Protein AF-A0AAV0XAB3-F1 (afdb_monomer)

Structure (mmCIF, N/CA/C/O backbone):
data_AF-A0AAV0XAB3-F1
#
_entry.id   AF-A0AAV0XAB3-F1
#
loop_
_atom_site.group_PDB
_atom_site.id
_atom_site.type_symbol
_atom_site.label_atom_id
_atom_site.label_alt_id
_atom_site.label_comp_id
_atom_site.label_asym_id
_atom_site.label_entity_id
_atom_site.label_seq_id
_atom_site.pdbx_PDB_ins_code
_atom_site.Cartn_x
_atom_site.Cartn_y
_atom_site.Cartn_z
_atom_site.occupancy
_atom_site.B_iso_or_equiv
_atom_site.auth_seq_id
_atom_site.auth_comp_id
_atom_site.auth_asym_id
_atom_site.auth_atom_id
_atom_site.pdbx_PDB_model_num
ATOM 1 N N . MET A 1 1 ? 21.071 -46.694 -14.535 1.00 45.47 1 MET A N 1
ATOM 2 C CA . MET A 1 1 ? 20.172 -45.649 -13.995 1.00 45.47 1 MET A CA 1
ATOM 3 C C . MET A 1 1 ? 20.374 -44.377 -14.809 1.00 45.47 1 MET A C 1
ATOM 5 O O . MET A 1 1 ? 21.404 -43.737 -14.656 1.00 45.47 1 MET A O 1
ATOM 9 N N . ALA A 1 2 ? 19.468 -44.070 -15.741 1.00 49.56 2 ALA A N 1
ATOM 10 C CA . ALA A 1 2 ? 19.569 -42.880 -16.588 1.00 49.56 2 ALA A CA 1
ATOM 11 C C . ALA A 1 2 ? 18.964 -41.672 -15.859 1.00 49.56 2 ALA A C 1
ATOM 13 O O . ALA A 1 2 ? 17.818 -41.718 -15.416 1.00 49.56 2 ALA A O 1
ATOM 14 N N . ARG A 1 3 ? 19.752 -40.606 -15.706 1.00 52.75 3 ARG A N 1
ATOM 15 C CA . ARG A 1 3 ? 19.319 -39.337 -15.115 1.00 52.75 3 ARG A CA 1
ATOM 16 C C . ARG A 1 3 ? 18.390 -38.657 -16.126 1.00 52.75 3 ARG A C 1
ATOM 18 O O . ARG A 1 3 ? 18.839 -38.313 -17.216 1.00 52.75 3 ARG A O 1
ATOM 25 N N . ALA A 1 4 ? 17.105 -38.514 -15.800 1.00 54.97 4 ALA A N 1
ATOM 26 C CA . ALA A 1 4 ? 16.170 -37.766 -16.634 1.00 54.97 4 ALA A CA 1
ATOM 27 C C . ALA A 1 4 ? 16.690 -36.329 -16.796 1.00 54.97 4 ALA A C 1
ATOM 29 O O . ALA A 1 4 ? 16.914 -35.631 -15.804 1.00 54.97 4 ALA A O 1
A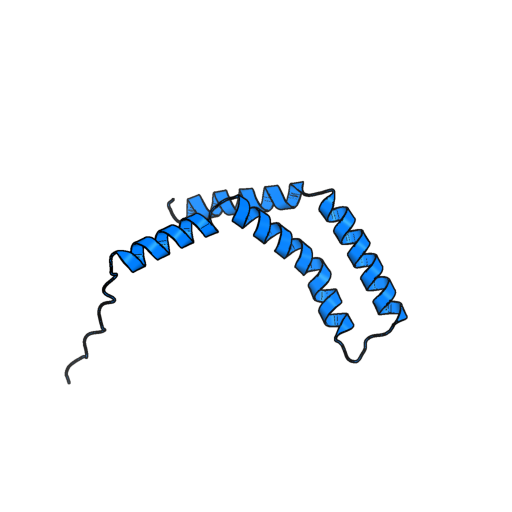TOM 30 N N . ALA A 1 5 ? 16.937 -35.912 -18.040 1.00 60.91 5 ALA A N 1
ATOM 31 C CA . ALA A 1 5 ? 17.280 -34.534 -18.351 1.00 60.91 5 ALA A CA 1
ATOM 32 C C . ALA A 1 5 ? 16.114 -33.634 -17.922 1.00 60.91 5 ALA A C 1
ATOM 34 O O . ALA A 1 5 ? 14.966 -33.884 -18.293 1.00 60.91 5 ALA A O 1
ATOM 35 N N . GLN A 1 6 ? 16.402 -32.609 -17.117 1.00 58.09 6 GLN A N 1
ATOM 36 C CA . GLN A 1 6 ? 15.416 -31.587 -16.778 1.00 58.09 6 GLN A CA 1
ATOM 37 C C . GLN A 1 6 ? 14.893 -30.951 -18.075 1.00 58.09 6 GLN A C 1
ATOM 39 O O . GLN A 1 6 ? 15.700 -30.643 -18.958 1.00 58.09 6 GLN A O 1
ATOM 44 N N . PRO A 1 7 ? 13.572 -30.749 -18.224 1.00 52.94 7 PRO A N 1
ATOM 45 C CA . PRO A 1 7 ? 13.039 -30.096 -19.406 1.00 52.94 7 PRO A CA 1
ATOM 46 C C . PRO A 1 7 ? 13.608 -28.677 -19.479 1.00 52.94 7 PRO A C 1
ATOM 48 O O . PRO A 1 7 ? 13.365 -27.852 -18.600 1.00 52.94 7 PRO A O 1
ATOM 51 N N . SER A 1 8 ? 14.388 -28.390 -20.524 1.00 58.75 8 SER A N 1
ATOM 52 C CA . SER A 1 8 ? 14.864 -27.036 -20.797 1.00 58.75 8 SER A CA 1
ATOM 53 C C . SER A 1 8 ? 13.643 -26.140 -21.011 1.00 58.75 8 SER A C 1
ATOM 55 O O . SER A 1 8 ? 12.884 -26.367 -21.958 1.00 58.75 8 SER A O 1
ATOM 57 N N . PHE A 1 9 ? 13.439 -25.134 -20.160 1.00 62.34 9 PHE A N 1
ATOM 58 C CA . PHE A 1 9 ? 12.416 -24.113 -20.375 1.00 62.34 9 PHE A CA 1
ATOM 59 C C . PHE A 1 9 ? 12.740 -23.364 -21.676 1.00 62.34 9 PHE A C 1
ATOM 61 O O . PHE A 1 9 ? 13.577 -22.462 -21.705 1.00 62.34 9 PHE A O 1
ATOM 68 N N . LYS A 1 10 ? 12.128 -23.772 -22.793 1.00 59.22 10 LYS A N 1
ATOM 69 C CA . LYS A 1 10 ? 12.258 -23.062 -24.068 1.00 59.22 10 LYS A CA 1
ATOM 70 C C . LYS A 1 10 ? 11.460 -21.765 -23.959 1.00 59.22 10 LYS A C 1
ATOM 72 O O . LYS A 1 10 ? 10.253 -21.755 -24.172 1.00 59.22 10 LYS A O 1
ATOM 77 N N . SER A 1 11 ? 12.148 -20.677 -23.617 1.00 59.75 11 SER A N 1
ATOM 78 C CA . SER A 1 11 ? 11.603 -19.319 -23.671 1.00 59.75 11 SER A CA 1
ATOM 79 C C . SER A 1 11 ? 11.208 -19.004 -25.116 1.00 59.75 11 SER A C 1
ATOM 81 O O . SER A 1 11 ? 12.055 -18.706 -25.959 1.00 59.75 11 SER A O 1
ATOM 83 N N . THR A 1 12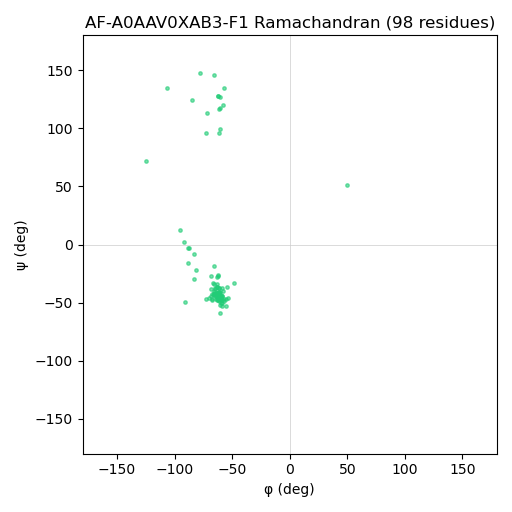 ? 9.919 -19.127 -25.430 1.00 71.50 12 THR A N 1
ATOM 84 C CA . THR A 1 12 ? 9.376 -18.641 -26.701 1.00 71.50 12 THR A CA 1
ATOM 85 C C . THR A 1 12 ? 9.482 -17.112 -26.731 1.00 71.50 12 THR A C 1
ATOM 87 O O . THR A 1 12 ? 9.286 -16.496 -25.679 1.00 71.50 12 THR A O 1
ATOM 90 N N . PRO A 1 13 ? 9.726 -16.478 -27.892 1.00 75.06 13 PRO A N 1
ATOM 91 C CA . PRO A 1 13 ? 9.818 -15.018 -28.010 1.00 75.06 13 PRO A CA 1
ATOM 92 C C . PRO A 1 13 ? 8.660 -14.254 -27.340 1.00 75.06 13 PRO A C 1
ATOM 94 O O . PRO A 1 13 ? 8.884 -13.208 -26.740 1.00 75.06 13 PRO A O 1
ATOM 97 N N . ASP A 1 14 ? 7.453 -14.829 -27.348 1.00 84.62 14 ASP A N 1
ATOM 98 C CA . ASP A 1 14 ? 6.260 -14.302 -26.669 1.00 84.62 14 ASP A CA 1
ATOM 99 C C . ASP A 1 14 ? 6.407 -14.205 -25.136 1.00 84.62 14 ASP A C 1
ATOM 101 O O . ASP A 1 14 ? 6.061 -13.190 -24.536 1.00 84.62 14 ASP A O 1
ATOM 105 N N . ILE A 1 15 ? 6.991 -15.219 -24.486 1.00 90.00 15 ILE A N 1
ATOM 106 C CA . ILE A 1 15 ? 7.211 -15.227 -23.027 1.00 90.00 15 ILE A CA 1
ATOM 107 C C . ILE A 1 15 ? 8.215 -14.139 -22.638 1.00 90.00 15 ILE A C 1
ATOM 109 O O . ILE A 1 15 ? 8.014 -13.441 -21.647 1.00 90.00 15 ILE A O 1
ATOM 113 N N . ARG A 1 16 ? 9.283 -13.972 -23.429 1.00 86.81 16 ARG A N 1
ATOM 114 C CA . ARG A 1 16 ? 10.278 -12.918 -23.195 1.00 86.81 16 ARG A CA 1
ATOM 115 C C . ARG A 1 16 ? 9.667 -11.532 -23.378 1.00 86.81 16 ARG A C 1
ATOM 117 O O . ARG A 1 16 ? 9.878 -10.673 -22.531 1.00 86.81 16 ARG A O 1
ATOM 124 N N . GLY A 1 17 ? 8.876 -11.342 -24.436 1.00 90.81 17 GLY A N 1
ATOM 125 C CA . GLY A 1 17 ? 8.149 -10.096 -24.670 1.00 90.81 17 GLY A CA 1
ATOM 126 C C . GLY A 1 17 ? 7.229 -9.743 -23.500 1.00 90.81 17 GLY A C 1
ATOM 127 O O . GLY A 1 17 ? 7.315 -8.643 -22.965 1.00 90.81 17 GLY A O 1
AT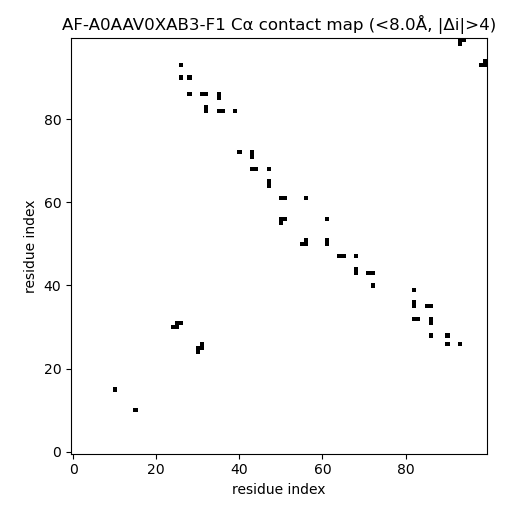OM 128 N N . LYS A 1 18 ? 6.422 -10.703 -23.029 1.00 92.81 18 LYS A N 1
ATOM 129 C CA . LYS A 1 18 ? 5.539 -10.520 -21.866 1.00 92.81 18 LYS A CA 1
ATOM 130 C C . LYS A 1 18 ? 6.303 -10.178 -20.589 1.00 92.81 18 LYS A C 1
ATOM 132 O O . LYS A 1 18 ? 5.892 -9.271 -19.870 1.00 92.81 18 LYS A O 1
ATOM 137 N N . ALA A 1 19 ? 7.405 -10.874 -20.315 1.00 91.75 19 ALA A N 1
ATOM 138 C CA . ALA A 1 19 ? 8.231 -10.612 -19.140 1.00 91.75 19 ALA A CA 1
ATOM 139 C C . ALA A 1 19 ? 8.819 -9.191 -19.162 1.00 91.75 19 ALA A C 1
ATOM 141 O O . ALA A 1 19 ? 8.726 -8.478 -18.165 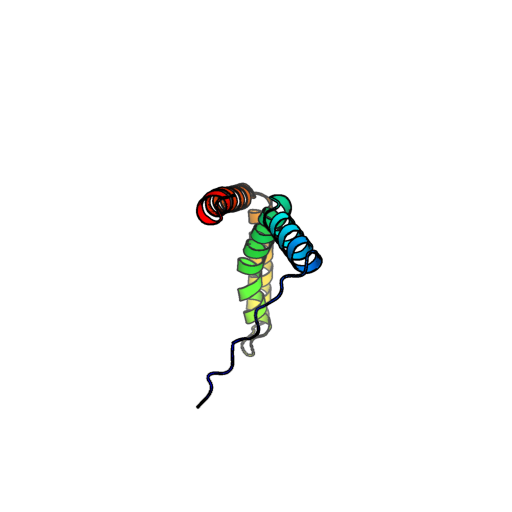1.00 91.75 19 ALA A O 1
ATOM 142 N N . GLU A 1 20 ? 9.344 -8.746 -20.306 1.00 91.19 20 GLU A N 1
ATOM 143 C CA . GLU A 1 20 ? 9.858 -7.382 -20.475 1.00 91.19 20 GLU A CA 1
ATOM 144 C C . GLU A 1 20 ? 8.755 -6.328 -20.335 1.00 91.19 20 GLU A C 1
ATOM 146 O O . GLU A 1 20 ? 8.933 -5.333 -19.633 1.00 91.19 20 GLU A O 1
ATOM 151 N N . THR A 1 21 ? 7.576 -6.558 -20.922 1.00 94.31 21 THR A N 1
ATOM 152 C CA . THR A 1 21 ? 6.421 -5.668 -20.730 1.00 94.31 21 THR A CA 1
ATOM 153 C C . THR A 1 21 ? 6.025 -5.568 -19.258 1.00 94.31 21 THR A C 1
ATOM 155 O O . THR A 1 21 ? 5.799 -4.463 -18.761 1.00 94.31 21 THR A O 1
ATOM 158 N N . MET A 1 22 ? 5.965 -6.692 -18.537 1.00 93.31 22 MET A N 1
ATOM 159 C CA . MET A 1 22 ? 5.659 -6.698 -17.105 1.00 93.31 22 MET A CA 1
ATOM 160 C C . MET A 1 22 ? 6.721 -5.955 -16.299 1.00 93.31 22 MET A C 1
ATOM 162 O O . MET A 1 22 ? 6.360 -5.118 -15.477 1.00 93.31 22 MET A O 1
ATOM 166 N N . LYS A 1 23 ? 8.009 -6.204 -16.562 1.00 92.62 23 LYS A N 1
ATOM 167 C CA . LYS A 1 23 ? 9.123 -5.500 -15.916 1.00 92.62 23 LYS A CA 1
ATOM 168 C C . LYS A 1 23 ? 8.988 -3.989 -16.099 1.00 92.62 23 LYS A C 1
ATOM 170 O O . LYS A 1 23 ? 8.942 -3.257 -15.116 1.00 92.62 23 LYS A O 1
ATOM 175 N N . ASN A 1 24 ? 8.827 -3.530 -17.338 1.00 92.19 24 ASN A N 1
ATOM 176 C CA . ASN A 1 24 ? 8.702 -2.105 -17.649 1.00 92.19 24 ASN A CA 1
ATOM 177 C C . ASN A 1 24 ? 7.455 -1.477 -17.015 1.00 92.19 24 ASN A C 1
ATOM 179 O O . ASN A 1 24 ? 7.494 -0.334 -16.567 1.00 92.19 24 ASN A O 1
ATOM 183 N N . THR A 1 25 ? 6.351 -2.223 -16.949 1.00 94.56 25 THR A N 1
ATOM 184 C CA . THR A 1 25 ? 5.120 -1.758 -16.297 1.00 94.56 25 THR A CA 1
ATOM 185 C C . THR A 1 25 ? 5.315 -1.618 -14.789 1.00 94.56 25 THR A C 1
ATOM 187 O O . THR A 1 25 ? 4.980 -0.581 -14.226 1.00 94.56 25 THR A O 1
ATOM 190 N N . LEU A 1 26 ? 5.897 -2.627 -14.136 1.00 93.44 26 LEU A N 1
ATOM 191 C CA . LEU A 1 26 ? 6.134 -2.629 -12.690 1.00 93.44 26 LEU A CA 1
ATOM 192 C C . LEU A 1 26 ? 7.158 -1.574 -12.261 1.00 93.44 26 LEU A C 1
ATOM 194 O O . LEU A 1 26 ? 7.021 -0.999 -11.186 1.00 93.44 26 LEU A O 1
ATOM 198 N N . LEU A 1 27 ? 8.152 -1.299 -13.108 1.00 94.06 27 LEU A N 1
ATOM 199 C CA . LEU A 1 27 ? 9.184 -0.293 -12.856 1.00 94.06 27 LEU A CA 1
ATOM 200 C C . LEU A 1 27 ? 8.801 1.115 -13.320 1.00 94.06 27 LEU A C 1
ATOM 202 O O . LEU A 1 27 ? 9.549 2.068 -13.100 1.00 94.06 27 LEU A O 1
ATOM 206 N N . ASN A 1 28 ? 7.631 1.284 -13.937 1.00 95.44 28 ASN A N 1
ATOM 207 C CA . ASN A 1 28 ? 7.124 2.607 -14.254 1.00 95.44 28 ASN A CA 1
ATOM 208 C C . ASN A 1 28 ? 6.908 3.391 -12.950 1.00 95.44 28 ASN A C 1
ATOM 210 O O . ASN A 1 28 ? 6.190 2.940 -12.056 1.00 95.44 28 ASN A O 1
ATOM 214 N N . PHE A 1 29 ? 7.474 4.596 -12.863 1.00 94.81 29 PHE A N 1
ATOM 215 C CA . PHE A 1 29 ? 7.387 5.423 -11.658 1.00 94.81 29 PHE A CA 1
ATOM 216 C C . PHE A 1 29 ? 5.947 5.668 -11.188 1.00 94.81 29 PHE A C 1
ATOM 218 O O . PHE A 1 29 ? 5.689 5.655 -9.990 1.00 94.81 29 PHE A O 1
ATOM 225 N N . SER A 1 30 ? 4.985 5.824 -12.104 1.00 95.75 30 SER A N 1
ATOM 226 C CA . SER A 1 30 ? 3.568 5.974 -11.737 1.00 95.75 30 SER A CA 1
ATOM 227 C C . SER A 1 30 ? 3.007 4.732 -11.036 1.00 95.75 30 SER A C 1
ATOM 229 O O . SER A 1 30 ? 2.236 4.858 -10.083 1.00 95.75 30 SER A O 1
ATOM 231 N N . THR A 1 31 ? 3.439 3.538 -11.452 1.00 96.81 31 THR A N 1
ATOM 232 C CA . THR A 1 31 ? 3.053 2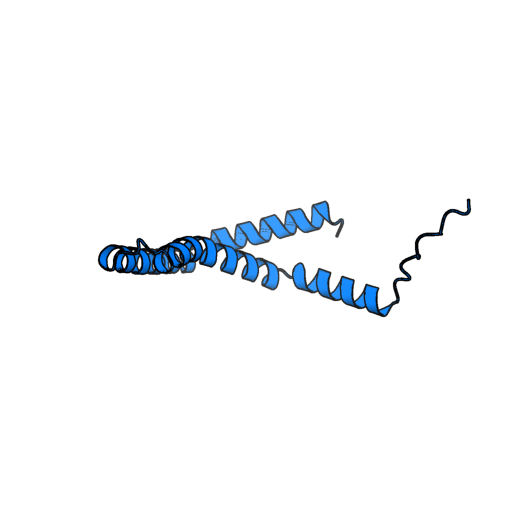.265 -10.829 1.00 96.81 31 THR A CA 1
ATOM 233 C C . THR A 1 31 ? 3.683 2.143 -9.447 1.00 96.81 31 THR A C 1
ATOM 235 O O . THR A 1 31 ? 2.978 1.857 -8.480 1.00 96.81 31 THR A O 1
ATOM 238 N N . ILE A 1 32 ? 4.974 2.460 -9.325 1.00 96.50 32 ILE A N 1
ATOM 239 C CA . ILE A 1 32 ? 5.701 2.467 -8.047 1.00 96.50 32 ILE A CA 1
ATOM 240 C C . ILE A 1 32 ? 5.059 3.458 -7.065 1.00 96.50 32 ILE A C 1
ATOM 242 O O . ILE A 1 32 ? 4.729 3.096 -5.936 1.00 96.50 32 ILE A O 1
ATOM 246 N N . LEU A 1 33 ? 4.817 4.697 -7.494 1.00 95.56 33 LEU A N 1
ATOM 247 C CA . LEU A 1 33 ? 4.204 5.740 -6.671 1.00 95.56 33 LEU A CA 1
ATOM 248 C C . LEU A 1 33 ? 2.793 5.345 -6.212 1.00 95.56 33 LEU A C 1
ATOM 250 O O . LEU A 1 33 ? 2.428 5.542 -5.048 1.00 95.56 33 LEU A O 1
ATOM 254 N N . THR A 1 34 ? 2.012 4.735 -7.105 1.00 95.94 34 THR A N 1
ATOM 255 C CA . THR A 1 34 ? 0.688 4.195 -6.777 1.00 95.94 34 THR A CA 1
ATOM 256 C C . THR A 1 34 ? 0.796 3.089 -5.728 1.00 95.94 34 THR A C 1
ATOM 258 O O . THR A 1 34 ? 0.068 3.116 -4.736 1.00 95.94 34 THR A O 1
ATOM 261 N N . ALA A 1 35 ? 1.741 2.156 -5.876 1.00 96.50 35 ALA A N 1
ATOM 262 C CA . ALA A 1 35 ? 1.964 1.089 -4.905 1.00 96.50 35 ALA A CA 1
ATOM 263 C C . ALA A 1 35 ? 2.332 1.639 -3.516 1.00 96.50 35 ALA A C 1
ATOM 265 O O . ALA A 1 35 ? 1.706 1.257 -2.528 1.00 96.50 35 ALA A O 1
ATOM 266 N N . TYR A 1 36 ? 3.263 2.594 -3.428 1.00 95.12 36 TYR A N 1
ATOM 267 C CA . TYR A 1 36 ? 3.616 3.240 -2.156 1.00 95.12 36 TYR A CA 1
ATOM 268 C C . TYR A 1 36 ? 2.447 4.015 -1.533 1.00 95.12 36 TYR A C 1
ATOM 270 O O . TYR A 1 36 ? 2.289 4.019 -0.309 1.00 95.12 36 TYR A O 1
ATOM 278 N N . THR A 1 37 ? 1.581 4.609 -2.357 1.00 94.56 37 THR A N 1
ATOM 279 C CA . THR A 1 37 ? 0.342 5.241 -1.885 1.00 94.56 37 THR A CA 1
ATOM 280 C C . THR A 1 37 ? -0.579 4.212 -1.223 1.00 94.56 37 THR A C 1
ATOM 282 O O . THR A 1 37 ? -1.030 4.425 -0.095 1.00 94.56 37 THR A O 1
ATOM 285 N N . TYR A 1 38 ? -0.807 3.060 -1.864 1.00 95.19 38 TYR A N 1
ATOM 286 C CA . TYR A 1 38 ? -1.619 1.980 -1.292 1.00 95.19 38 TYR A CA 1
ATOM 287 C C . TYR A 1 38 ? -0.989 1.351 -0.050 1.00 95.19 38 TYR A C 1
ATOM 289 O O . TYR A 1 38 ? -1.702 1.118 0.923 1.00 95.19 38 TYR A O 1
ATOM 297 N N . ILE A 1 39 ? 0.332 1.141 -0.027 1.00 94.56 39 ILE A N 1
ATOM 298 C CA . ILE A 1 39 ? 1.052 0.683 1.173 1.00 94.56 39 ILE A CA 1
ATOM 299 C C . ILE A 1 39 ? 0.748 1.616 2.346 1.00 94.56 39 ILE A C 1
ATOM 301 O O . ILE A 1 39 ? 0.416 1.160 3.44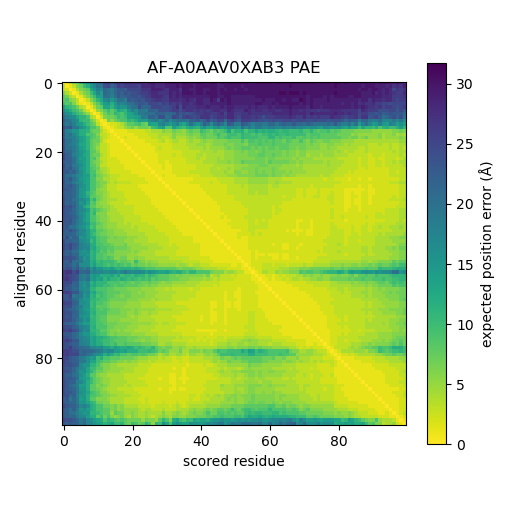2 1.00 94.56 39 ILE A O 1
ATOM 305 N N . ARG A 1 40 ? 0.803 2.935 2.121 1.00 93.56 40 ARG A N 1
ATOM 306 C CA . ARG A 1 40 ? 0.520 3.907 3.175 1.00 93.56 40 ARG A CA 1
ATOM 307 C C . ARG A 1 40 ? -0.937 3.855 3.631 1.00 93.56 40 ARG A C 1
ATOM 309 O O . ARG A 1 40 ? -1.177 3.863 4.837 1.00 93.56 40 ARG A O 1
ATOM 316 N N . ILE A 1 41 ? -1.892 3.753 2.708 1.00 95.06 41 ILE A N 1
ATOM 317 C CA . ILE A 1 41 ? -3.317 3.597 3.044 1.00 95.06 41 ILE A CA 1
ATOM 318 C C . ILE A 1 41 ? -3.528 2.334 3.886 1.00 95.06 41 ILE A C 1
ATOM 320 O O . ILE A 1 41 ? -4.092 2.412 4.976 1.00 95.06 41 ILE A O 1
ATOM 324 N N . PHE A 1 42 ? -3.008 1.190 3.440 1.00 96.19 42 PHE A N 1
ATOM 325 C CA . PHE A 1 42 ? -3.176 -0.088 4.128 1.00 96.19 42 PHE A CA 1
ATOM 326 C C . PHE A 1 42 ? -2.446 -0.160 5.466 1.00 96.19 42 PHE A C 1
ATOM 328 O O . PHE A 1 42 ? -2.922 -0.843 6.369 1.00 96.19 42 PHE A O 1
ATOM 335 N N . SER A 1 43 ? -1.361 0.594 5.658 1.00 95.12 43 SER A N 1
ATOM 336 C CA . SER A 1 43 ? -0.731 0.710 6.980 1.00 95.12 43 SER A CA 1
ATOM 337 C C . SER A 1 43 ? -1.661 1.337 8.030 1.00 95.12 43 SER A C 1
ATOM 339 O O . SER A 1 43 ? -1.538 1.039 9.215 1.00 95.12 43 SER A O 1
ATOM 341 N N . ILE A 1 44 ? -2.620 2.169 7.599 1.00 95.75 44 ILE A N 1
ATOM 342 C CA . ILE A 1 44 ? -3.628 2.796 8.464 1.00 95.75 44 ILE A CA 1
ATOM 343 C C . ILE A 1 44 ? -4.880 1.919 8.546 1.00 95.75 44 ILE A C 1
ATOM 345 O O . ILE A 1 44 ? -5.380 1.637 9.633 1.00 95.75 44 ILE A O 1
ATOM 349 N N . THR A 1 45 ? -5.404 1.482 7.399 1.00 96.69 45 THR A N 1
ATOM 350 C CA . THR A 1 45 ? -6.693 0.781 7.341 1.00 96.69 45 THR A CA 1
ATOM 351 C C . THR A 1 45 ? -6.589 -0.699 7.685 1.00 96.69 45 THR A C 1
ATOM 353 O O . THR A 1 45 ? -7.592 -1.284 8.076 1.00 96.69 45 THR A O 1
ATOM 356 N N . GLY A 1 46 ? -5.411 -1.314 7.570 1.00 97.19 46 GLY A N 1
ATOM 357 C CA . GLY A 1 46 ? -5.181 -2.724 7.884 1.00 97.19 46 GLY A CA 1
ATOM 358 C C . GLY A 1 46 ? -5.488 -3.051 9.348 1.00 97.19 46 GLY A C 1
ATOM 359 O O . GLY A 1 46 ? -6.393 -3.846 9.598 1.00 97.19 46 GLY A O 1
ATOM 360 N N . PRO A 1 47 ? -4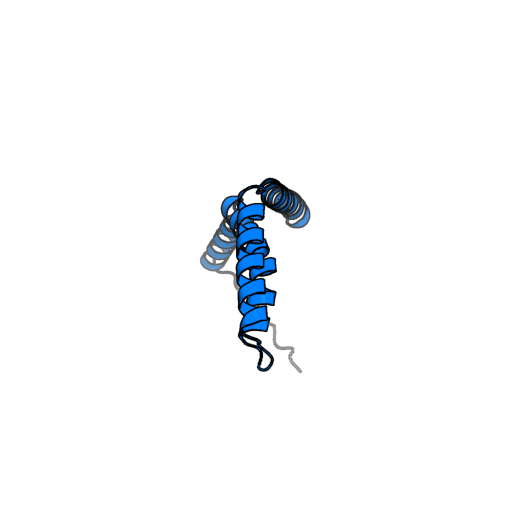.825 -2.403 10.326 1.00 96.38 47 PRO A N 1
ATOM 361 C CA . PRO A 1 47 ? -5.122 -2.604 11.745 1.00 96.38 47 PRO A CA 1
ATOM 362 C C . PRO A 1 47 ? -6.580 -2.294 12.105 1.00 96.38 47 PRO A C 1
ATOM 364 O O . PRO A 1 47 ? -7.197 -3.044 12.860 1.00 96.38 47 PRO A O 1
ATOM 367 N N . LEU A 1 48 ? -7.153 -1.232 11.524 1.00 97.31 48 LEU A N 1
ATOM 368 C CA . LEU A 1 48 ? -8.566 -0.892 11.706 1.00 97.31 48 LEU A CA 1
ATOM 369 C C . LEU A 1 48 ? -9.480 -2.013 11.194 1.00 97.31 48 LEU A C 1
ATOM 371 O O . LEU A 1 48 ? -10.379 -2.444 11.906 1.00 97.31 48 LEU A O 1
ATOM 375 N N . SER A 1 49 ? -9.237 -2.506 9.98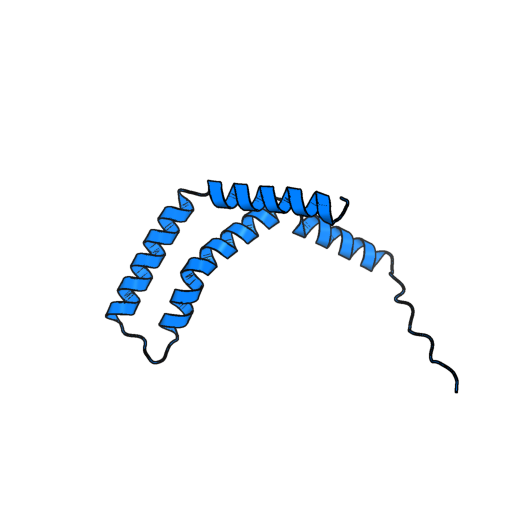1 1.00 97.50 49 SER A N 1
ATOM 376 C CA . SER A 1 49 ? -10.008 -3.590 9.370 1.00 97.50 49 SER A CA 1
ATOM 377 C C . SER A 1 49 ? -9.959 -4.855 10.226 1.00 97.50 49 SER A C 1
ATOM 379 O O . SER A 1 49 ? -10.999 -5.454 10.496 1.00 97.50 49 SER A O 1
ATOM 381 N N . THR A 1 50 ? -8.776 -5.214 10.733 1.00 97.50 50 THR A N 1
ATOM 382 C CA . THR A 1 50 ? -8.602 -6.335 11.665 1.00 97.50 50 THR A CA 1
ATOM 383 C C . THR A 1 50 ? -9.406 -6.134 12.948 1.00 97.50 50 THR A C 1
ATOM 385 O O . THR A 1 50 ? -10.067 -7.063 13.407 1.00 97.50 50 THR A O 1
ATOM 388 N N . TYR A 1 51 ? -9.391 -4.926 13.520 1.00 97.38 51 TYR A N 1
ATOM 389 C CA . TYR A 1 51 ? -10.155 -4.622 14.729 1.00 97.38 51 TYR A CA 1
ATOM 390 C C . TYR A 1 51 ? -11.667 -4.724 14.501 1.00 97.38 51 TYR A C 1
ATOM 392 O O . TYR A 1 51 ? -12.361 -5.377 15.281 1.00 97.38 51 TYR A O 1
ATOM 400 N N . LEU A 1 52 ? -12.175 -4.131 13.418 1.00 96.56 52 LEU A N 1
ATOM 401 C CA . LEU A 1 52 ? -13.602 -4.140 13.077 1.00 96.56 52 LEU A CA 1
ATOM 402 C C . LEU A 1 52 ? -14.138 -5.553 12.813 1.00 96.56 52 LEU A C 1
ATOM 404 O O . LEU A 1 52 ? -15.314 -5.815 13.041 1.00 96.56 52 LEU A O 1
ATOM 408 N N . GLN A 1 53 ? -13.279 -6.465 12.359 1.00 97.50 53 GLN A N 1
ATOM 409 C CA . GLN A 1 53 ? -13.618 -7.874 12.141 1.00 97.50 53 GLN A CA 1
ATOM 410 C C . GLN A 1 53 ? -13.403 -8.752 13.388 1.00 97.50 53 GLN A C 1
ATOM 412 O O . GLN A 1 53 ? -13.685 -9.951 13.358 1.00 97.50 53 GLN A O 1
ATOM 417 N N . SER A 1 54 ? -12.891 -8.193 14.489 1.00 96.88 54 SER A N 1
ATOM 418 C CA . SER A 1 54 ? -12.615 -8.952 15.710 1.00 96.88 54 SER A CA 1
ATOM 419 C C . SER A 1 54 ? -13.889 -9.234 16.515 1.00 96.88 54 SER A C 1
ATOM 421 O O . SER A 1 54 ? -14.804 -8.416 16.589 1.00 96.88 54 SER A O 1
ATOM 423 N N . LYS A 1 55 ? -13.930 -10.383 17.204 1.00 94.12 55 LYS A N 1
ATOM 424 C CA . LYS A 1 55 ? -15.034 -10.734 18.123 1.00 94.12 55 LYS A CA 1
ATOM 425 C C . LYS A 1 55 ? -15.111 -9.821 19.353 1.00 94.12 55 LYS A C 1
ATOM 427 O O . LYS A 1 55 ? -16.131 -9.796 20.028 1.00 94.12 55 LYS A O 1
ATOM 432 N N . SER A 1 56 ? -14.023 -9.115 19.652 1.00 91.12 56 SER A N 1
ATOM 433 C CA . SER A 1 56 ? -13.877 -8.174 20.764 1.00 91.12 56 SER A CA 1
ATOM 434 C C . SER A 1 56 ? -14.142 -6.723 20.356 1.00 91.12 56 SER A C 1
ATOM 436 O O . SER A 1 56 ? -13.760 -5.810 21.086 1.00 91.12 56 SER A O 1
ATOM 438 N N . MET A 1 57 ? -14.710 -6.488 19.170 1.00 95.50 57 MET A N 1
ATOM 439 C CA . MET A 1 57 ? -15.017 -5.140 18.716 1.00 95.50 57 MET A CA 1
ATOM 440 C C . MET A 1 57 ? -16.037 -4.489 19.660 1.00 95.50 57 MET A C 1
ATOM 442 O O . MET A 1 57 ? -17.108 -5.031 19.923 1.00 95.50 57 MET A O 1
ATOM 446 N N . ASP A 1 58 ? -15.689 -3.298 20.133 1.00 96.88 58 ASP A N 1
ATOM 447 C CA . ASP A 1 58 ? -16.559 -2.395 20.874 1.00 96.88 58 ASP A CA 1
ATOM 448 C C . ASP A 1 58 ? -16.951 -1.226 19.962 1.00 96.88 58 ASP A C 1
ATOM 450 O O . ASP A 1 58 ? -16.105 -0.664 19.266 1.00 96.88 58 ASP A O 1
ATOM 454 N N . LEU A 1 59 ? -18.233 -0.854 19.950 1.00 96.12 59 LEU A N 1
ATOM 455 C CA . LEU A 1 59 ? -18.768 0.146 19.017 1.00 96.12 59 LEU A CA 1
ATOM 456 C C . LEU A 1 59 ? -18.186 1.547 19.249 1.00 96.12 59 LEU A C 1
ATOM 458 O O . LEU A 1 59 ? -17.916 2.265 18.284 1.00 96.12 59 LEU A O 1
ATOM 462 N N . ILE A 1 60 ? -17.975 1.937 20.510 1.00 97.12 60 ILE A N 1
ATOM 463 C CA . ILE A 1 60 ? -17.426 3.257 20.853 1.00 97.12 60 ILE A CA 1
ATOM 464 C C . ILE A 1 60 ? -15.971 3.332 20.386 1.00 97.12 60 ILE A C 1
ATOM 466 O O . ILE A 1 60 ? -15.564 4.274 19.705 1.00 97.12 60 ILE A O 1
ATOM 470 N N . THR A 1 61 ? -15.198 2.293 20.686 1.00 95.94 61 THR A N 1
ATOM 471 C CA . THR A 1 61 ? -13.804 2.161 20.264 1.00 95.94 61 THR A CA 1
ATOM 472 C C . THR A 1 61 ? -13.689 2.097 18.741 1.00 95.94 61 THR A C 1
ATOM 474 O O . THR A 1 61 ? -12.861 2.797 18.162 1.00 95.94 61 THR A O 1
ATOM 477 N N . ALA A 1 62 ? -14.554 1.332 18.070 1.00 97.31 62 ALA A N 1
ATOM 478 C CA . ALA A 1 62 ? -14.616 1.248 16.614 1.00 97.31 62 ALA A CA 1
ATOM 479 C C . ALA A 1 62 ? -14.834 2.625 15.980 1.00 97.31 62 ALA A C 1
ATOM 481 O O . ALA A 1 62 ? -14.099 3.000 15.067 1.00 97.31 62 ALA A O 1
ATOM 482 N N . LYS A 1 63 ? -15.790 3.409 16.495 1.00 97.62 63 LYS A N 1
ATOM 483 C CA . LYS A 1 63 ? -16.045 4.773 16.014 1.00 97.62 63 LYS A CA 1
ATOM 484 C C . LYS A 1 63 ? -14.812 5.663 16.165 1.00 97.62 63 LYS A C 1
ATOM 486 O O . LYS A 1 63 ? -14.422 6.318 15.200 1.00 97.62 63 LYS A O 1
ATOM 491 N N . ASN A 1 64 ? -14.173 5.634 17.333 1.00 97.75 64 ASN A N 1
ATOM 492 C CA . ASN A 1 64 ? -12.965 6.416 17.597 1.00 97.75 64 ASN A CA 1
ATOM 493 C C . ASN A 1 64 ? -11.813 6.029 16.657 1.00 97.75 64 ASN A C 1
ATOM 495 O O . ASN A 1 64 ? -11.107 6.899 16.146 1.00 97.75 64 ASN A O 1
ATOM 499 N N . LEU A 1 65 ? -11.633 4.732 16.389 1.00 97.44 65 LEU A N 1
ATOM 500 C CA . LEU A 1 65 ? -10.604 4.241 15.472 1.00 97.44 65 LEU A CA 1
ATOM 501 C C . LEU A 1 65 ? -10.899 4.618 14.013 1.00 97.44 65 LEU A C 1
ATOM 503 O O . LEU A 1 65 ? -9.971 4.973 13.288 1.00 97.44 65 LEU A O 1
ATOM 507 N N . VAL A 1 66 ? -12.166 4.589 13.585 1.00 98.00 66 VAL A N 1
ATOM 508 C CA . VAL A 1 66 ? -12.580 5.048 12.247 1.00 98.00 66 VAL A CA 1
ATOM 509 C C . VAL A 1 66 ? -12.302 6.542 12.074 1.00 98.00 66 VAL A C 1
ATOM 511 O O . VAL A 1 66 ? -11.698 6.936 11.076 1.00 98.00 66 VAL A O 1
ATOM 514 N N . ASP A 1 67 ? -12.681 7.369 13.050 1.00 98.06 67 ASP A N 1
ATOM 515 C CA . ASP A 1 67 ? -12.432 8.814 13.003 1.00 98.06 67 ASP A CA 1
ATOM 516 C C . ASP A 1 67 ? -10.929 9.122 12.993 1.00 98.06 67 ASP A C 1
ATOM 518 O O . ASP A 1 67 ? -10.454 9.931 12.193 1.00 98.06 67 ASP A O 1
ATOM 522 N N . GLY A 1 68 ? -10.158 8.426 13.834 1.00 97.75 68 GLY A N 1
ATOM 523 C CA . GLY A 1 68 ? -8.703 8.549 13.875 1.00 97.75 68 GLY A CA 1
ATOM 524 C C . GLY A 1 68 ? -8.043 8.154 12.552 1.00 97.75 68 GLY A C 1
ATOM 525 O O . GLY A 1 68 ? -7.176 8.876 12.052 1.00 97.75 68 GLY A O 1
ATOM 526 N N . ALA A 1 69 ? -8.481 7.050 11.940 1.00 97.50 69 ALA A N 1
ATOM 527 C CA . ALA A 1 69 ? -7.996 6.617 10.634 1.00 97.50 69 ALA A CA 1
ATOM 528 C C . ALA A 1 69 ? -8.322 7.639 9.536 1.00 97.50 69 ALA A C 1
ATOM 530 O O . ALA A 1 69 ? -7.455 7.951 8.719 1.00 97.50 69 ALA A O 1
ATOM 531 N N . LEU A 1 70 ? -9.531 8.210 9.542 1.00 97.69 70 LEU A N 1
ATOM 532 C CA . LEU A 1 70 ? -9.928 9.260 8.603 1.00 97.69 70 LEU A CA 1
ATOM 533 C C . LEU A 1 70 ? -9.034 10.502 8.732 1.00 97.69 70 LEU A C 1
ATOM 535 O O . LEU A 1 70 ? -8.535 11.011 7.726 1.00 97.69 70 LEU A O 1
ATOM 539 N N . GLU A 1 71 ? -8.787 10.977 9.952 1.00 96.75 71 GLU A N 1
ATOM 540 C CA . GLU A 1 71 ? -7.904 12.124 10.183 1.00 96.75 71 GLU A CA 1
ATOM 541 C C . GLU A 1 71 ? -6.448 11.827 9.798 1.00 96.75 71 GLU A C 1
ATOM 543 O O . GLU A 1 71 ? -5.771 12.674 9.210 1.00 96.75 71 GLU A O 1
ATOM 548 N N . HIS A 1 72 ? -5.958 10.610 10.048 1.00 94.81 72 HIS A N 1
ATOM 549 C CA . HIS A 1 72 ? -4.638 10.180 9.584 1.00 94.81 72 HIS A CA 1
ATOM 550 C C . HIS A 1 72 ? -4.536 10.158 8.057 1.00 94.81 72 HIS A C 1
ATOM 552 O O . HIS A 1 72 ? -3.559 10.672 7.509 1.00 94.81 72 HIS A O 1
ATOM 558 N N . LEU A 1 73 ? -5.545 9.634 7.359 1.00 95.25 73 LEU A N 1
ATOM 559 C CA . LEU A 1 73 ? -5.582 9.624 5.896 1.00 95.25 73 LEU A CA 1
ATOM 560 C C . LEU A 1 73 ? -5.580 11.048 5.323 1.00 95.25 73 LEU A C 1
ATOM 562 O O . LEU A 1 73 ? -4.812 11.321 4.402 1.00 95.25 73 LEU A O 1
ATOM 566 N N . LYS A 1 74 ? -6.341 11.983 5.910 1.00 94.81 74 LYS A N 1
ATOM 567 C CA . LYS A 1 74 ? -6.314 13.409 5.524 1.00 94.81 74 LYS A CA 1
ATOM 568 C C . LYS A 1 74 ? -4.942 14.056 5.737 1.00 94.81 74 LYS A C 1
ATOM 570 O O . LYS A 1 74 ? -4.531 14.910 4.956 1.00 94.81 74 LYS A O 1
ATOM 575 N N . LYS A 1 75 ? -4.223 13.693 6.804 1.00 91.31 75 LYS A N 1
ATOM 576 C CA . LYS A 1 75 ? -2.857 14.193 7.044 1.00 91.31 75 LYS A CA 1
ATOM 577 C C . LYS A 1 75 ? -1.877 13.638 6.014 1.00 91.31 75 LYS A C 1
ATOM 579 O O . LYS A 1 75 ? -1.094 14.400 5.458 1.00 91.31 75 LYS A O 1
ATOM 584 N N . VAL A 1 76 ? -1.954 12.339 5.724 1.00 89.12 76 VAL A N 1
ATOM 585 C CA . VAL A 1 76 ? -1.131 11.694 4.691 1.00 89.12 76 VAL A CA 1
ATOM 586 C C . VAL A 1 76 ? -1.411 12.287 3.312 1.00 89.12 76 VAL A C 1
ATOM 588 O O . VAL A 1 76 ? -0.469 12.574 2.584 1.00 89.12 76 VAL A O 1
ATOM 591 N N . SER A 1 77 ? -2.674 12.555 2.964 1.00 88.56 77 SER A N 1
ATOM 592 C CA . SER A 1 77 ? -3.014 13.154 1.668 1.00 88.56 77 SER A CA 1
ATOM 593 C C . SER A 1 77 ? -2.410 14.547 1.471 1.00 88.56 77 SER A C 1
ATOM 595 O O . SER A 1 77 ? -2.183 14.960 0.339 1.00 88.56 77 SER A O 1
ATOM 597 N N . ARG A 1 78 ? -2.138 15.270 2.564 1.00 86.88 78 ARG A N 1
ATOM 598 C CA . ARG A 1 78 ? -1.486 16.589 2.560 1.00 86.88 78 ARG A CA 1
ATOM 599 C C . ARG A 1 78 ? 0.042 16.511 2.623 1.00 86.88 78 ARG A C 1
ATOM 601 O O . ARG A 1 78 ? 0.694 17.507 2.340 1.00 86.88 78 ARG A O 1
ATOM 608 N N . ASN A 1 79 ? 0.609 15.359 2.985 1.00 81.69 79 ASN A N 1
ATOM 609 C CA . ASN A 1 79 ? 2.049 15.130 3.083 1.00 81.69 79 ASN A CA 1
ATOM 610 C C . ASN A 1 79 ? 2.460 13.921 2.225 1.00 81.69 79 ASN A C 1
ATOM 612 O O . ASN A 1 79 ? 2.780 12.841 2.725 1.00 81.69 79 ASN A O 1
ATOM 616 N N . MET A 1 80 ? 2.417 14.128 0.908 1.00 85.31 80 MET A N 1
ATOM 617 C CA . MET A 1 80 ? 2.795 13.141 -0.111 1.00 85.31 80 MET A CA 1
ATOM 618 C C . MET A 1 80 ? 4.306 13.093 -0.375 1.00 85.31 80 MET A C 1
ATOM 620 O O . MET A 1 80 ? 4.779 12.205 -1.082 1.00 85.31 80 MET A O 1
ATOM 624 N N . GLU A 1 81 ? 5.076 14.020 0.198 1.00 91.00 81 GLU A N 1
ATOM 625 C CA . GLU A 1 81 ? 6.523 14.120 -0.008 1.00 91.00 81 GLU A CA 1
ATOM 626 C C . GLU A 1 81 ? 7.244 12.836 0.413 1.00 91.00 81 GLU A C 1
ATOM 628 O O . GLU A 1 81 ? 8.035 12.290 -0.349 1.00 91.00 81 GLU A O 1
ATOM 633 N N . TRP A 1 82 ? 6.879 12.267 1.564 1.00 87.12 82 TRP A N 1
ATOM 634 C CA . TRP A 1 82 ? 7.430 10.987 2.021 1.00 87.12 82 TRP A CA 1
ATOM 635 C C . TRP A 1 82 ? 7.134 9.818 1.073 1.00 87.12 82 TRP A C 1
ATOM 637 O O . TRP A 1 82 ? 7.980 8.941 0.887 1.00 87.12 82 TRP A O 1
ATOM 647 N N . ILE A 1 83 ? 5.941 9.794 0.471 1.00 92.00 83 ILE A N 1
ATOM 648 C CA . ILE A 1 83 ? 5.542 8.752 -0.489 1.00 92.00 83 ILE A CA 1
ATOM 649 C C . ILE A 1 83 ? 6.384 8.885 -1.760 1.00 92.00 83 ILE A C 1
ATOM 651 O O . ILE A 1 83 ? 6.902 7.887 -2.260 1.00 92.00 83 ILE A O 1
ATOM 655 N N . LYS A 1 84 ? 6.584 10.120 -2.230 1.00 94.38 84 LYS A N 1
ATOM 656 C CA . LYS A 1 84 ? 7.453 10.421 -3.367 1.00 94.38 84 LYS A CA 1
ATOM 657 C C . LYS A 1 84 ? 8.901 9.996 -3.100 1.00 94.38 84 LYS A C 1
ATOM 659 O O . LYS A 1 84 ? 9.443 9.238 -3.894 1.00 94.38 84 LYS A O 1
ATOM 664 N N . LEU A 1 85 ? 9.490 10.407 -1.975 1.00 94.81 85 LEU A N 1
ATOM 665 C CA . LEU A 1 85 ? 10.870 10.054 -1.608 1.00 94.81 85 LEU A CA 1
ATOM 666 C C . LEU A 1 85 ? 11.069 8.537 -1.501 1.00 94.81 85 LEU A C 1
ATOM 668 O O . LEU A 1 85 ? 12.101 8.011 -1.914 1.00 94.81 85 LEU A O 1
ATOM 672 N N . SER A 1 86 ? 10.069 7.819 -0.982 1.00 94.00 86 SER A N 1
ATOM 673 C CA . SER A 1 86 ? 10.108 6.354 -0.903 1.00 94.00 86 SER A CA 1
ATOM 674 C C . SER A 1 86 ? 10.090 5.713 -2.294 1.00 94.00 86 SER A C 1
ATOM 676 O O . SER A 1 86 ? 10.860 4.791 -2.554 1.00 94.00 86 SER A O 1
ATOM 678 N N . ALA A 1 87 ? 9.258 6.230 -3.203 1.00 95.88 87 ALA A N 1
ATOM 679 C CA . ALA A 1 87 ? 9.203 5.769 -4.587 1.00 95.88 87 ALA A CA 1
ATOM 680 C C . ALA A 1 87 ? 10.506 6.071 -5.348 1.00 95.88 87 ALA A C 1
ATOM 682 O O . ALA A 1 87 ? 11.012 5.204 -6.054 1.00 95.88 87 ALA A O 1
ATOM 683 N N . GLU A 1 88 ? 11.083 7.263 -5.179 1.00 95.88 88 GLU A N 1
ATOM 684 C CA . GLU A 1 88 ? 12.377 7.638 -5.771 1.00 95.88 88 GLU A CA 1
ATOM 685 C C . GLU A 1 88 ? 13.516 6.755 -5.247 1.00 95.88 88 GLU A C 1
ATOM 687 O O . GLU A 1 88 ? 14.321 6.254 -6.029 1.00 95.88 88 GLU A O 1
ATOM 692 N N . SER A 1 89 ? 13.541 6.491 -3.938 1.00 95.56 89 SER A N 1
ATOM 693 C CA . SER A 1 89 ? 14.533 5.600 -3.324 1.00 95.56 89 SER A CA 1
ATOM 694 C C . SER A 1 89 ? 14.423 4.173 -3.865 1.00 95.56 89 SER A C 1
ATOM 696 O O . SER A 1 89 ? 15.438 3.543 -4.156 1.00 95.56 89 SER A O 1
ATOM 698 N N . PHE A 1 90 ? 13.196 3.672 -4.053 1.00 95.62 90 PHE A N 1
ATOM 699 C CA . PHE A 1 90 ? 12.965 2.369 -4.673 1.00 95.62 90 PHE A CA 1
ATOM 700 C C . PHE A 1 90 ? 13.449 2.330 -6.121 1.00 95.62 90 PHE A C 1
ATOM 702 O O . PHE A 1 90 ? 14.055 1.344 -6.523 1.00 95.62 90 PHE A O 1
ATOM 709 N N . VAL A 1 91 ? 13.214 3.389 -6.901 1.00 94.25 91 VAL A N 1
ATOM 710 C CA . VAL A 1 91 ? 13.726 3.484 -8.273 1.00 94.25 91 VAL A CA 1
ATOM 711 C C . VAL A 1 91 ? 15.248 3.391 -8.277 1.00 94.25 91 VAL A C 1
ATOM 713 O O . VAL A 1 91 ? 15.787 2.526 -8.954 1.00 94.25 91 VAL A O 1
ATOM 716 N N . ILE A 1 92 ? 15.944 4.213 -7.489 1.00 94.44 92 ILE A N 1
ATOM 717 C CA . ILE A 1 92 ? 17.416 4.198 -7.424 1.00 94.44 92 ILE A CA 1
ATOM 718 C C . ILE A 1 92 ? 17.933 2.796 -7.081 1.00 94.44 92 ILE A C 1
ATOM 720 O O . ILE A 1 92 ? 18.827 2.277 -7.751 1.00 94.44 92 ILE A O 1
ATOM 724 N N . TRP A 1 93 ? 17.333 2.168 -6.069 1.00 96.00 93 TRP A N 1
ATOM 725 C CA . TRP A 1 93 ? 17.641 0.794 -5.694 1.00 96.00 93 TRP A CA 1
ATOM 726 C C . TRP A 1 93 ? 17.402 -0.188 -6.849 1.00 96.00 93 TRP A C 1
ATOM 728 O O . TRP A 1 93 ? 18.286 -0.977 -7.165 1.00 96.00 93 TRP A O 1
ATOM 738 N N . ALA A 1 94 ? 16.250 -0.113 -7.518 1.00 93.38 94 ALA A N 1
ATOM 739 C CA . ALA A 1 94 ? 15.888 -1.031 -8.592 1.00 93.38 94 ALA A CA 1
ATOM 740 C C . ALA A 1 94 ? 16.838 -0.916 -9.791 1.00 93.38 94 ALA A C 1
ATOM 742 O O . ALA A 1 94 ? 17.241 -1.939 -10.328 1.00 93.38 94 ALA A O 1
ATOM 743 N N . TYR A 1 95 ? 17.235 0.298 -10.182 1.00 90.25 95 TYR A N 1
ATOM 744 C CA . TYR A 1 95 ? 18.222 0.491 -11.251 1.00 90.25 95 TYR A CA 1
ATOM 745 C C . TYR A 1 95 ? 19.606 -0.044 -10.863 1.00 90.25 95 TYR A C 1
ATOM 747 O O . TYR A 1 95 ? 20.309 -0.590 -11.705 1.00 90.25 95 TYR A O 1
ATOM 755 N N . THR A 1 96 ? 19.972 0.051 -9.582 1.00 93.38 96 THR A N 1
ATOM 756 C CA . THR A 1 96 ? 21.259 -0.455 -9.083 1.00 93.38 96 THR A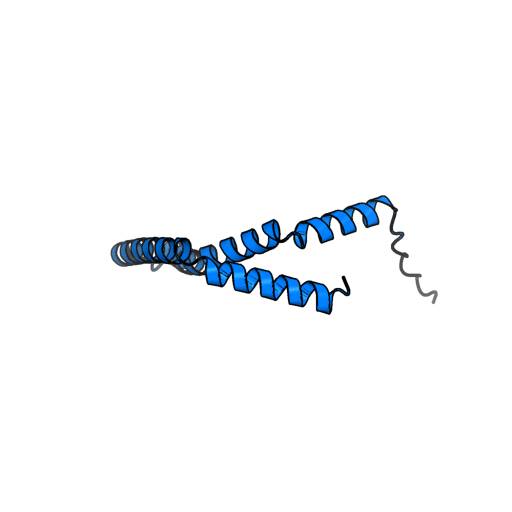 CA 1
ATOM 757 C C . THR A 1 96 ? 21.293 -1.985 -9.014 1.00 93.38 96 THR A C 1
ATOM 759 O O . THR A 1 96 ? 22.253 -2.598 -9.464 1.00 93.38 96 THR A O 1
ATOM 762 N N . GLU A 1 97 ? 20.257 -2.619 -8.459 1.00 92.94 97 GLU A N 1
ATOM 763 C CA . GLU A 1 97 ? 20.238 -4.073 -8.224 1.00 92.94 97 GLU A CA 1
ATOM 764 C C . GLU A 1 97 ? 19.827 -4.893 -9.447 1.00 92.94 97 GLU A C 1
ATOM 766 O O . GLU A 1 97 ? 20.220 -6.051 -9.579 1.00 92.94 97 GLU A O 1
ATOM 771 N N . LEU A 1 98 ? 18.996 -4.329 -10.326 1.00 87.75 98 LEU A N 1
ATOM 772 C CA . LEU A 1 98 ? 18.511 -5.033 -11.514 1.00 87.75 98 LEU A CA 1
ATOM 773 C C . LEU A 1 98 ? 19.393 -4.797 -12.748 1.00 87.75 98 LEU A C 1
ATOM 775 O O . LEU A 1 98 ? 19.053 -5.324 -13.807 1.00 87.75 98 LEU A O 1
ATOM 779 N N . ASP A 1 99 ? 20.491 -4.044 -12.597 1.00 80.31 99 ASP A N 1
ATOM 780 C CA . ASP A 1 99 ? 21.440 -3.683 -13.663 1.00 80.31 99 ASP A CA 1
ATOM 781 C C . ASP A 1 99 ? 20.711 -3.126 -14.904 1.00 80.31 99 ASP A C 1
ATOM 783 O O . ASP A 1 99 ? 20.841 -3.635 -16.022 1.00 80.31 99 ASP A O 1
ATOM 787 N N . LEU A 1 100 ? 19.834 -2.139 -14.663 1.00 75.25 100 LEU A N 1
ATOM 788 C CA . LEU A 1 100 ? 18.971 -1.500 -15.670 1.00 75.25 100 LEU A CA 1
ATOM 789 C C . LEU A 1 100 ? 19.535 -0.178 -16.186 1.00 75.25 100 LEU A C 1
ATOM 791 O O . LEU A 1 100 ? 20.165 0.558 -15.395 1.00 75.25 100 LEU A O 1
#

Sequence (100 aa):
MARAAQPSFKSTPDIRGKAETMKNTLLNFSTILTAYTYIRIFSITGPLSTYLQSKSMDLITAKNLVDGALEHLKKVSRNMEWIKLSAESFVIWAYTELDL

Solvent-accessible surface area (backbone atoms only — not comparable to full-atom values): 5849 Å² total; per-residue (Å²): 136,84,81,79,76,76,82,76,83,78,77,48,72,67,56,54,52,52,51,51,51,50,51,55,52,60,68,30,65,70,47,38,40,50,49,45,50,50,51,55,51,44,70,54,49,45,64,51,52,55,44,72,69,36,96,82,56,46,72,70,61,49,51,53,52,52,53,51,44,52,55,48,49,57,52,45,73,74,51,51,64,65,44,50,53,51,34,54,52,48,48,56,48,48,40,65,76,66,75,102

Radius of gyration: 21.81 Å; Cα contacts (8 Å, |Δi|>4): 35; chains: 1; bounding box: 40×62×49 Å

Foldseek 3Di:
DDDPDDPDPPPDPVNVVVVVVVVCVCLPLVNLLVVLLVVQLCVLVVVLVVQVPDPPRDPVVNVVSVVVSVVVNVVCVVVSVVSSVVSVVVNVVCCVPVVD

Organism: NCBI:txid13131

Mean predicted aligned error: 7.84 Å

Nearest PDB structures (foldseek):
  7ajf-assembly1_a  TM=3.104E-01  e=6.567E+00  Bos taurus
  8jxh-assembly1_D  TM=3.409E-01  e=9.796E+00  Rattus norvegicus

Secondary structure (DSSP, 8-state):
---PPPPP----HHHHHHHHHHHHHHTSHHHHHHHHHHHHHHHHHHHHHHHHTSTT--HHHHHHHHHHHHHHHHHHHH--HHHHHHHHHHHHHHHHHTT-

pLDDT: mean 89.22, std 12.78, range [45.47, 98.06]